Protein AF-A0A7W9LAE3-F1 (afdb_monomer)

Mean predicted aligned error: 8.96 Å

Organism: NCBI:txid882448

Structure (mmCIF, N/CA/C/O backbone):
data_AF-A0A7W9LAE3-F1
#
_entry.id   AF-A0A7W9LAE3-F1
#
loop_
_atom_site.group_PDB
_atom_site.id
_atom_site.type_symbol
_atom_site.label_atom_id
_atom_site.label_alt_id
_atom_site.label_comp_id
_atom_site.label_asym_id
_atom_site.label_entity_id
_atom_site.label_seq_id
_atom_site.pdbx_PDB_ins_code
_atom_site.Cartn_x
_atom_site.Cartn_y
_atom_site.Cartn_z
_atom_site.occupancy
_atom_site.B_iso_or_equiv
_atom_site.auth_seq_id
_atom_site.auth_comp_id
_atom_site.auth_asym_id
_atom_site.auth_atom_id
_atom_site.pdbx_PDB_model_num
ATOM 1 N N . MET A 1 1 ? 15.913 -15.950 -0.299 1.00 41.09 1 MET A N 1
ATOM 2 C CA . MET A 1 1 ? 15.608 -14.770 0.541 1.00 41.09 1 MET A CA 1
ATOM 3 C C . MET A 1 1 ? 14.090 -14.633 0.726 1.00 41.09 1 MET A C 1
ATOM 5 O O . MET A 1 1 ? 13.516 -13.660 0.275 1.00 41.09 1 MET A O 1
ATOM 9 N N . ALA A 1 2 ? 13.426 -15.614 1.352 1.00 47.66 2 ALA A N 1
ATOM 10 C CA . ALA A 1 2 ? 11.957 -15.638 1.500 1.00 47.66 2 ALA A CA 1
ATOM 11 C C . ALA A 1 2 ? 11.462 -15.193 2.896 1.00 47.66 2 ALA A C 1
ATOM 13 O O . ALA A 1 2 ? 10.280 -14.947 3.085 1.00 47.66 2 ALA A O 1
ATOM 14 N N . LEU A 1 3 ? 12.369 -15.069 3.873 1.00 38.66 3 LEU A N 1
ATOM 15 C CA . LEU A 1 3 ? 12.030 -14.767 5.271 1.00 38.66 3 LEU A CA 1
ATOM 16 C C . LEU A 1 3 ? 11.728 -13.281 5.537 1.00 38.66 3 LEU A C 1
ATOM 18 O O . LEU A 1 3 ? 10.992 -12.978 6.466 1.00 38.66 3 LEU A O 1
ATOM 22 N N . VAL A 1 4 ? 12.260 -12.353 4.730 1.00 43.12 4 VAL A N 1
ATOM 23 C CA . VAL A 1 4 ? 12.049 -10.904 4.938 1.00 43.12 4 VAL A CA 1
ATOM 24 C C . VAL A 1 4 ? 10.698 -10.444 4.376 1.00 43.12 4 VAL A C 1
ATOM 26 O O . VAL A 1 4 ? 10.001 -9.676 5.034 1.00 43.12 4 VAL A O 1
ATOM 29 N N . GLU A 1 5 ? 10.282 -10.976 3.222 1.00 50.94 5 GLU A N 1
ATOM 30 C CA . GLU A 1 5 ? 8.973 -10.704 2.595 1.00 50.94 5 GLU A CA 1
ATOM 31 C C . GLU A 1 5 ? 7.793 -11.047 3.514 1.00 50.94 5 GLU A C 1
ATOM 33 O O . GLU A 1 5 ? 6.808 -10.310 3.559 1.00 50.94 5 GLU A O 1
ATOM 38 N N . LEU A 1 6 ? 7.911 -12.126 4.300 1.00 51.28 6 LEU A N 1
ATOM 39 C CA . LEU A 1 6 ? 6.854 -12.535 5.220 1.00 51.28 6 LEU A CA 1
ATOM 40 C C . LEU A 1 6 ? 6.613 -11.469 6.300 1.00 51.28 6 LEU A C 1
ATOM 42 O O . LEU A 1 6 ? 5.465 -11.127 6.544 1.00 51.28 6 LEU A O 1
ATOM 46 N N . SER A 1 7 ? 7.671 -10.864 6.858 1.00 58.84 7 SER A N 1
ATOM 47 C CA . SER A 1 7 ? 7.552 -9.825 7.901 1.00 58.84 7 SER A CA 1
ATOM 48 C C . SER A 1 7 ? 6.862 -8.541 7.421 1.00 58.84 7 SER A C 1
ATOM 50 O O . SER A 1 7 ? 6.112 -7.921 8.176 1.00 58.84 7 SER A O 1
ATOM 52 N N . VAL A 1 8 ? 7.056 -8.164 6.150 1.00 66.25 8 VAL A N 1
ATOM 53 C CA . VAL A 1 8 ? 6.446 -6.958 5.563 1.00 66.25 8 VAL A CA 1
ATOM 54 C C . VAL A 1 8 ? 4.946 -7.150 5.340 1.00 66.25 8 VAL A C 1
ATOM 56 O O . VAL A 1 8 ? 4.191 -6.192 5.472 1.00 66.25 8 VAL A O 1
ATOM 59 N N . VAL A 1 9 ? 4.501 -8.376 5.041 1.00 78.25 9 VAL A N 1
ATOM 60 C CA . VAL A 1 9 ? 3.082 -8.715 4.822 1.00 78.25 9 VAL A CA 1
ATOM 61 C C . VAL A 1 9 ? 2.375 -9.131 6.118 1.00 78.25 9 VAL A C 1
ATOM 63 O O . VAL A 1 9 ? 1.180 -8.875 6.271 1.00 78.25 9 VAL A O 1
ATOM 66 N N . GLU A 1 10 ? 3.098 -9.715 7.073 1.00 84.19 10 GLU A N 1
ATOM 67 C CA . GLU A 1 10 ? 2.565 -10.230 8.339 1.00 84.19 10 GLU A CA 1
ATOM 68 C C . GLU A 1 10 ? 1.937 -9.122 9.193 1.00 84.19 10 GLU A C 1
ATOM 70 O O . GLU A 1 10 ? 0.795 -9.254 9.640 1.00 84.19 10 GLU A O 1
ATOM 75 N N . GLN A 1 11 ? 2.622 -7.985 9.349 1.00 89.00 11 GLN A N 1
ATOM 76 C CA . GLN A 1 11 ? 2.093 -6.862 10.124 1.00 89.00 11 GLN A CA 1
ATOM 77 C C . GLN A 1 11 ? 0.808 -6.259 9.505 1.00 89.00 11 GLN A C 1
ATOM 79 O O . GLN A 1 11 ? -0.197 -6.155 10.218 1.00 89.00 11 GLN A O 1
ATOM 84 N N . PRO A 1 12 ? 0.771 -5.887 8.206 1.00 92.19 12 PRO A N 1
ATOM 85 C CA . PRO A 1 12 ? -0.458 -5.466 7.538 1.00 92.19 12 PRO A CA 1
ATOM 86 C C . PRO A 1 12 ? -1.574 -6.502 7.626 1.00 92.19 12 PRO A C 1
ATOM 88 O O . PRO A 1 12 ? -2.729 -6.131 7.814 1.00 92.19 12 PRO A O 1
ATOM 91 N N . TYR A 1 13 ? -1.244 -7.790 7.503 1.00 95.12 13 TYR A N 1
ATOM 92 C CA . TYR A 1 13 ? -2.228 -8.861 7.562 1.00 95.12 13 TYR A CA 1
ATOM 93 C C . TYR A 1 13 ? -2.920 -8.914 8.928 1.00 95.12 13 TYR A C 1
ATOM 95 O O . TYR A 1 13 ? -4.148 -8.849 8.984 1.00 95.12 13 TY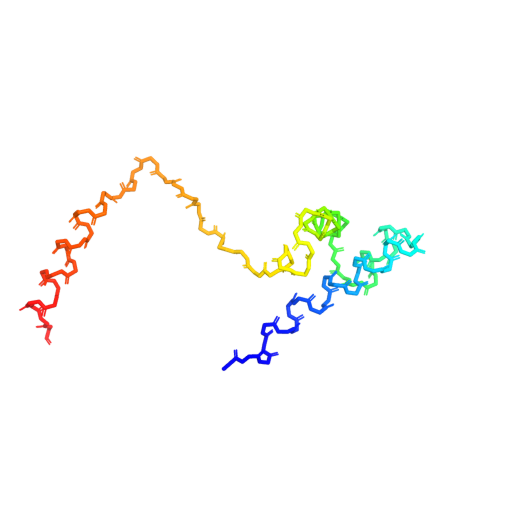R A O 1
ATOM 103 N N . HIS A 1 14 ? -2.165 -8.929 10.030 1.00 95.62 14 HIS A N 1
ATOM 104 C CA . HIS A 1 14 ? -2.754 -8.918 11.372 1.00 95.62 14 HIS A CA 1
ATOM 105 C C . HIS A 1 14 ? -3.584 -7.658 11.640 1.00 95.62 14 HIS A C 1
ATOM 107 O O . HIS A 1 14 ? -4.714 -7.760 12.121 1.00 95.62 14 HIS A O 1
ATOM 113 N N . ALA A 1 15 ? -3.080 -6.484 11.249 1.00 96.12 15 ALA A N 1
ATOM 114 C CA . ALA A 1 15 ? -3.822 -5.234 11.376 1.00 96.12 15 ALA A CA 1
ATOM 115 C C . ALA A 1 15 ? -5.159 -5.276 10.611 1.00 96.12 15 ALA A C 1
ATOM 117 O O . ALA A 1 15 ? -6.179 -4.805 11.115 1.00 96.12 15 ALA A O 1
ATOM 118 N N . VAL A 1 16 ? -5.181 -5.867 9.412 1.00 97.44 16 VAL A N 1
ATOM 119 C CA . VAL A 1 16 ? -6.409 -6.027 8.625 1.00 97.44 16 VAL A CA 1
ATOM 120 C C . VAL A 1 16 ? -7.387 -6.987 9.295 1.00 97.44 16 VAL A C 1
ATOM 122 O O . VAL A 1 16 ? -8.562 -6.643 9.417 1.00 97.44 16 VAL A O 1
ATOM 125 N N . ILE A 1 17 ? -6.930 -8.155 9.754 1.00 97.69 17 ILE A N 1
ATOM 126 C CA . ILE A 1 17 ? -7.800 -9.137 10.418 1.00 97.69 17 ILE A CA 1
ATOM 127 C C . ILE A 1 17 ? -8.446 -8.543 11.670 1.00 97.69 17 ILE A C 1
ATOM 129 O O . ILE A 1 17 ? -9.643 -8.729 11.881 1.00 97.69 17 ILE A O 1
ATOM 133 N N . GLU A 1 18 ? -7.706 -7.771 12.466 1.00 97.88 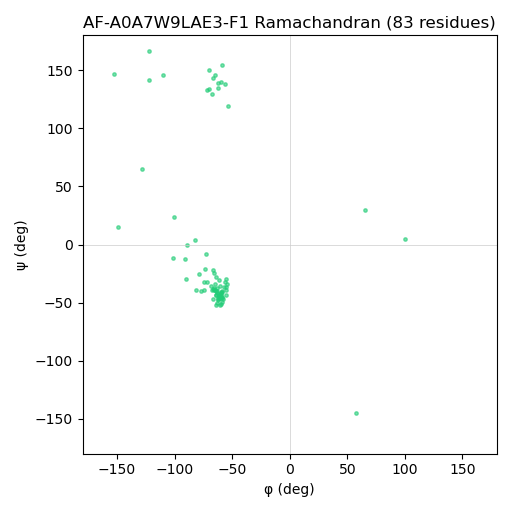18 GLU A N 1
ATOM 134 C CA . GLU A 1 18 ? -8.271 -7.081 13.628 1.00 97.88 18 GLU A CA 1
ATOM 135 C C . GLU A 1 18 ? -9.377 -6.090 13.245 1.00 97.88 18 GLU A C 1
ATOM 137 O O . GLU A 1 18 ? -10.445 -6.094 13.860 1.00 97.88 18 GLU A O 1
ATOM 142 N N . VAL A 1 19 ? -9.155 -5.263 12.216 1.00 98.12 19 VAL A N 1
ATOM 143 C CA . VAL A 1 19 ? -10.170 -4.306 11.744 1.00 98.12 19 VAL A CA 1
ATOM 144 C C . VAL A 1 19 ? -11.403 -5.033 11.207 1.00 98.12 19 VAL A C 1
ATOM 146 O O . VAL A 1 19 ? -12.525 -4.652 11.535 1.00 98.12 19 VAL A O 1
ATOM 149 N N . LEU A 1 20 ? -11.220 -6.101 10.424 1.00 97.31 20 LEU A N 1
ATOM 150 C CA . LEU A 1 20 ? -12.328 -6.918 9.914 1.00 97.31 20 LEU A CA 1
ATOM 151 C C . LEU A 1 20 ? -13.076 -7.656 11.034 1.00 97.31 20 LEU A C 1
ATOM 153 O O . LEU A 1 20 ? -14.264 -7.932 10.893 1.00 97.31 20 LEU A O 1
ATOM 157 N N . SER A 1 21 ? -12.410 -7.906 12.162 1.00 97.56 21 SER A N 1
ATOM 158 C CA . SER A 1 21 ? -13.009 -8.463 13.382 1.00 97.56 21 SER A CA 1
ATOM 159 C C . SER A 1 21 ? -13.709 -7.407 14.253 1.00 97.56 21 SER A C 1
ATOM 161 O O . SER A 1 21 ? -14.191 -7.726 15.337 1.00 97.56 21 SER A O 1
ATOM 163 N N . GLY A 1 22 ? -13.781 -6.149 13.798 1.00 97.88 22 GLY A N 1
ATOM 164 C CA . GLY A 1 22 ? -14.513 -5.065 14.458 1.00 97.88 22 GLY A CA 1
ATOM 165 C C . GLY A 1 22 ? -13.656 -4.106 15.287 1.00 97.88 22 GLY A C 1
ATOM 166 O O . GLY A 1 22 ? -14.206 -3.203 15.922 1.00 97.88 22 GLY A O 1
ATOM 167 N N . ALA A 1 23 ? -12.326 -4.249 15.291 1.00 97.94 23 ALA A N 1
ATOM 168 C CA . ALA A 1 23 ? -11.457 -3.289 15.965 1.00 97.94 23 ALA A CA 1
ATOM 169 C C . ALA A 1 23 ? -11.506 -1.912 15.279 1.00 97.94 23 ALA A C 1
ATOM 171 O O . ALA A 1 23 ? -11.550 -1.793 14.051 1.00 97.94 23 ALA A O 1
ATOM 172 N N . LYS A 1 24 ? -11.449 -0.838 16.073 1.00 98.19 24 LYS A N 1
ATOM 173 C CA . LYS A 1 24 ? -11.387 0.525 15.534 1.00 98.19 24 LYS A CA 1
ATOM 174 C C . LYS A 1 24 ? -10.033 0.765 14.872 1.00 98.19 24 LYS A C 1
ATOM 176 O O . LYS A 1 24 ? -8.986 0.531 15.471 1.00 98.19 24 LYS A O 1
ATOM 181 N N . VAL A 1 25 ? -10.051 1.348 13.674 1.00 97.62 25 VAL A N 1
ATOM 182 C CA . VAL A 1 25 ? -8.836 1.695 12.912 1.00 97.62 25 VAL A CA 1
ATOM 183 C C . VAL A 1 25 ? -7.881 2.596 13.705 1.00 97.62 25 VAL A C 1
ATOM 185 O O . VAL A 1 25 ? -6.670 2.486 13.543 1.00 97.62 25 VAL A O 1
ATOM 188 N N . THR A 1 26 ? -8.397 3.467 14.579 1.00 97.94 26 THR A N 1
ATOM 189 C CA . THR A 1 26 ? -7.586 4.315 15.472 1.00 97.94 26 THR A CA 1
ATOM 190 C C . THR A 1 26 ? -6.704 3.494 16.404 1.00 97.94 26 THR A C 1
ATOM 192 O O . THR A 1 26 ? -5.517 3.784 16.543 1.00 97.94 26 THR A O 1
ATOM 195 N N . ASP A 1 27 ? -7.281 2.458 17.002 1.00 97.94 27 ASP A N 1
ATOM 196 C CA . ASP A 1 27 ? -6.648 1.666 18.052 1.00 97.94 27 ASP A CA 1
ATOM 197 C C . ASP A 1 27 ? -5.634 0.707 17.425 1.00 97.94 27 ASP A C 1
ATOM 199 O O . ASP A 1 27 ? -4.516 0.564 17.917 1.00 97.94 27 ASP A O 1
ATOM 203 N N . VAL A 1 28 ? -5.994 0.132 16.273 1.00 97.56 28 VAL A N 1
ATOM 204 C CA . VAL A 1 28 ? -5.095 -0.677 15.443 1.00 97.56 28 VAL A CA 1
ATOM 205 C C . VAL A 1 28 ? -3.906 0.169 14.981 1.00 97.56 28 VAL A C 1
ATOM 207 O O . VAL A 1 28 ? -2.761 -0.192 15.232 1.00 97.56 28 VAL A O 1
ATOM 210 N N . ALA A 1 29 ? -4.139 1.344 14.390 1.00 96.38 29 ALA A N 1
ATOM 211 C CA . ALA A 1 29 ? -3.059 2.227 13.944 1.00 96.38 29 ALA A CA 1
ATOM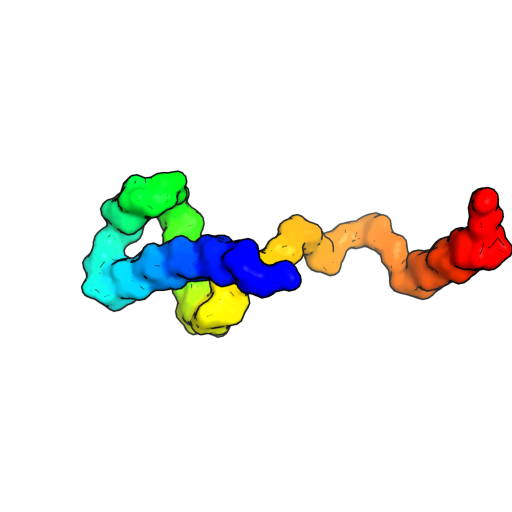 212 C C . ALA A 1 29 ? -2.078 2.570 15.081 1.00 96.38 29 ALA A C 1
ATOM 214 O O . ALA A 1 29 ? -0.865 2.479 14.895 1.00 96.38 29 ALA A O 1
ATOM 215 N N . SER A 1 30 ? -2.601 2.877 16.275 1.00 96.69 30 SER A N 1
ATOM 216 C CA . SER A 1 30 ? -1.779 3.143 17.458 1.00 96.69 30 SER A CA 1
ATOM 217 C C . SER A 1 30 ? -0.970 1.923 17.907 1.00 96.69 30 SER A C 1
ATOM 219 O O . SER A 1 30 ? 0.203 2.075 18.237 1.00 96.69 30 SER A O 1
ATOM 221 N N . ARG A 1 31 ? -1.565 0.723 17.927 1.00 95.06 31 ARG A N 1
ATOM 222 C CA . ARG A 1 31 ? -0.894 -0.513 18.368 1.00 95.06 31 ARG A CA 1
ATOM 223 C C . ARG A 1 31 ? 0.247 -0.918 17.441 1.00 95.06 31 ARG A C 1
ATOM 225 O O . ARG A 1 31 ? 1.289 -1.361 17.908 1.00 95.06 31 ARG A O 1
ATOM 232 N N . TYR A 1 32 ? 0.047 -0.739 16.140 1.00 91.88 32 TYR A N 1
ATOM 233 C CA . TYR A 1 32 ? 1.020 -1.092 15.110 1.00 91.88 32 TYR A CA 1
ATOM 234 C C . TYR A 1 32 ? 2.007 0.042 14.787 1.00 91.88 32 TYR A C 1
ATOM 236 O O . TYR A 1 32 ? 2.871 -0.142 13.934 1.00 91.88 32 TYR A O 1
ATOM 244 N N . GLY A 1 33 ? 1.895 1.209 15.435 1.00 94.25 33 GLY A N 1
ATOM 245 C CA . GLY A 1 33 ? 2.807 2.338 15.221 1.00 94.25 33 GLY A CA 1
ATOM 246 C C . GLY A 1 33 ? 2.733 2.938 13.813 1.00 94.25 33 GLY A C 1
ATOM 247 O O . GLY A 1 33 ? 3.729 3.453 13.308 1.00 94.25 33 GLY A O 1
AT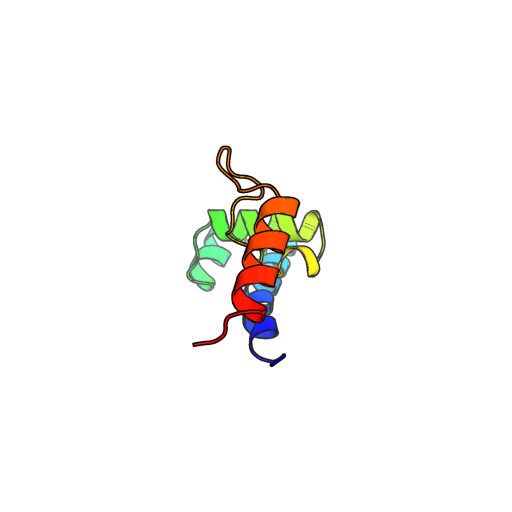OM 248 N N . VAL A 1 34 ? 1.571 2.864 13.158 1.00 94.94 34 VAL A N 1
ATOM 249 C CA . VAL A 1 34 ? 1.366 3.344 11.783 1.00 94.94 34 VAL A CA 1
ATOM 250 C C . VAL A 1 34 ? 0.267 4.392 11.703 1.00 94.94 34 VAL A C 1
ATOM 252 O O . VAL A 1 34 ? -0.528 4.589 12.619 1.00 94.94 34 VAL A O 1
ATOM 255 N N . SER A 1 35 ? 0.189 5.082 10.568 1.00 96.94 35 SER A N 1
ATOM 256 C CA . SER A 1 35 ? -0.900 6.024 10.329 1.00 96.94 35 SER A CA 1
ATOM 257 C C . SER A 1 35 ? -2.237 5.297 10.114 1.00 96.94 35 SER A C 1
ATOM 259 O O . SER A 1 35 ? -2.293 4.213 9.529 1.00 96.94 35 SER A O 1
ATOM 261 N N . ARG A 1 36 ? -3.348 5.944 10.490 1.00 97.75 36 ARG A N 1
ATOM 262 C CA . ARG A 1 36 ? -4.713 5.477 10.161 1.00 97.75 36 ARG A CA 1
ATOM 263 C C . ARG A 1 36 ? -4.900 5.277 8.653 1.00 97.75 36 ARG A C 1
ATOM 265 O O . ARG A 1 36 ? -5.565 4.340 8.227 1.00 97.75 36 ARG A O 1
ATOM 272 N N . GLN A 1 37 ? -4.281 6.142 7.847 1.00 97.62 37 GLN A N 1
ATOM 273 C CA . GLN A 1 37 ? -4.309 6.056 6.388 1.00 97.62 37 GLN A CA 1
ATOM 274 C C . GLN A 1 37 ? -3.650 4.765 5.880 1.00 97.62 37 GLN A C 1
ATOM 276 O O . GLN A 1 37 ? -4.187 4.140 4.967 1.00 97.62 37 GLN A O 1
ATOM 281 N N . SER A 1 38 ? -2.536 4.340 6.485 1.00 95.44 38 SER A N 1
ATOM 282 C CA . SER A 1 38 ? -1.870 3.073 6.157 1.00 95.44 38 SER A CA 1
ATOM 283 C C . SER A 1 38 ? -2.795 1.887 6.415 1.00 95.44 38 SER A C 1
ATOM 285 O O . SER A 1 38 ? -2.965 1.049 5.535 1.00 95.44 38 SER A O 1
ATOM 287 N N . VAL A 1 39 ? -3.466 1.864 7.571 1.00 97.00 39 VAL A N 1
ATOM 288 C CA . VAL A 1 39 ? -4.419 0.798 7.923 1.00 97.00 39 VAL A CA 1
ATOM 289 C C . VAL A 1 39 ? -5.602 0.766 6.951 1.00 97.00 39 VAL A C 1
ATOM 291 O O . V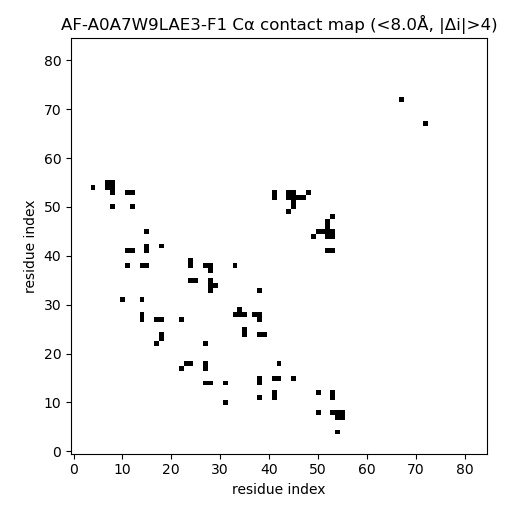AL A 1 39 ? -5.930 -0.294 6.427 1.00 97.00 39 VAL A O 1
ATOM 294 N N . HIS A 1 40 ? -6.204 1.917 6.629 1.00 97.75 40 HIS A N 1
ATOM 295 C CA . HIS A 1 40 ? -7.263 1.984 5.613 1.00 97.75 40 HIS A CA 1
ATOM 296 C C . HIS A 1 40 ? -6.793 1.485 4.243 1.00 97.75 40 HIS A C 1
ATOM 298 O O . HIS A 1 40 ? -7.530 0.774 3.558 1.00 97.75 40 HIS A O 1
ATOM 304 N N . ALA A 1 41 ? -5.567 1.835 3.841 1.00 96.12 41 ALA A N 1
ATOM 305 C CA . 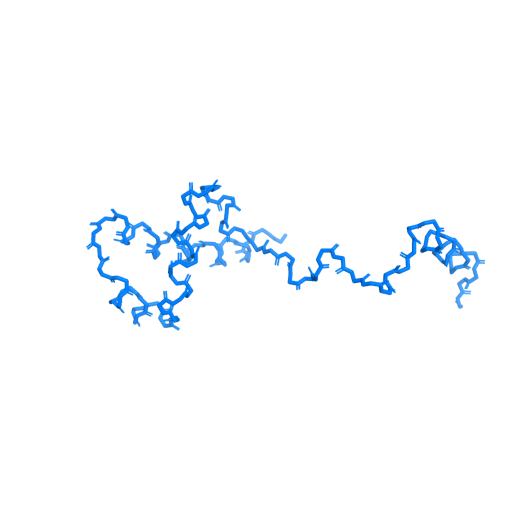ALA A 1 41 ? -4.988 1.341 2.602 1.00 96.12 41 ALA A CA 1
ATOM 306 C C . ALA A 1 41 ? -4.830 -0.182 2.646 1.00 96.12 41 ALA A C 1
ATOM 308 O O . ALA A 1 41 ? -5.251 -0.844 1.707 1.00 96.12 41 ALA A O 1
ATOM 309 N N . TRP A 1 42 ? -4.285 -0.754 3.719 1.00 96.19 42 TRP A N 1
ATOM 310 C CA . TRP A 1 42 ? -4.153 -2.206 3.855 1.00 96.19 42 TRP A CA 1
ATOM 311 C C . TRP A 1 42 ? -5.500 -2.925 3.790 1.00 96.19 42 TRP A C 1
ATOM 313 O O . TRP A 1 42 ? -5.626 -3.868 3.014 1.00 96.19 42 TRP A O 1
ATOM 323 N N . VAL A 1 43 ? -6.523 -2.438 4.500 1.00 97.25 43 VAL A N 1
ATOM 324 C CA . VAL A 1 43 ? -7.876 -3.027 4.469 1.00 97.25 43 VAL A CA 1
ATOM 325 C C . VAL A 1 43 ? -8.440 -3.027 3.054 1.00 97.25 43 VAL A C 1
ATOM 327 O O . VAL A 1 43 ? -8.857 -4.074 2.567 1.00 97.25 43 VAL A O 1
ATOM 330 N N . ARG A 1 44 ? -8.390 -1.883 2.359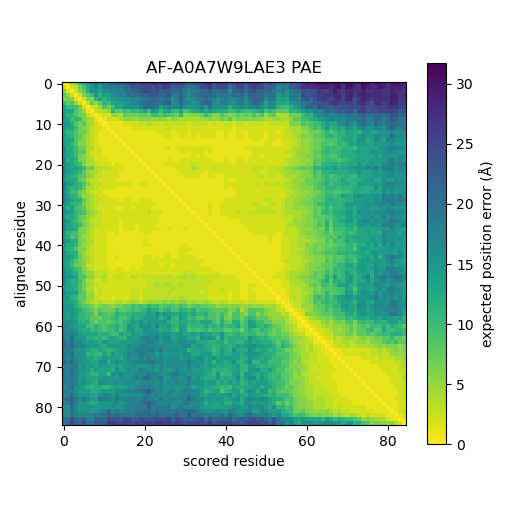 1.00 97.44 44 ARG A N 1
ATOM 331 C CA . ARG A 1 44 ? -8.861 -1.786 0.971 1.00 97.44 44 ARG A CA 1
ATOM 332 C C . ARG A 1 44 ? -8.129 -2.771 0.062 1.00 97.44 44 ARG A C 1
ATOM 334 O O . ARG A 1 44 ? -8.743 -3.491 -0.708 1.00 97.44 44 ARG A O 1
ATOM 341 N N . ARG A 1 45 ? -6.802 -2.824 0.166 1.00 95.94 45 ARG A N 1
ATOM 342 C CA . ARG A 1 45 ? -5.974 -3.692 -0.677 1.00 95.94 45 ARG A CA 1
ATOM 343 C C . ARG A 1 45 ? -6.234 -5.174 -0.417 1.00 95.94 45 ARG A C 1
ATOM 345 O O . ARG A 1 45 ? -6.224 -5.957 -1.361 1.00 95.94 45 ARG A O 1
ATOM 352 N N . TYR A 1 46 ? -6.464 -5.542 0.838 1.00 95.75 46 TYR A N 1
ATOM 353 C CA . TYR A 1 46 ? -6.830 -6.900 1.212 1.00 95.75 46 TYR A CA 1
ATOM 354 C C . TYR A 1 46 ? -8.225 -7.275 0.701 1.00 95.75 46 TYR A C 1
ATOM 356 O O . TYR A 1 46 ? -8.419 -8.384 0.221 1.00 95.75 46 TYR A O 1
ATOM 364 N N . GLN A 1 47 ? -9.189 -6.353 0.736 1.00 96.44 47 GLN A N 1
ATOM 365 C CA . GLN A 1 47 ? -10.510 -6.574 0.137 1.00 96.44 47 GLN A CA 1
ATOM 366 C C . GLN A 1 47 ? -10.431 -6.728 -1.391 1.00 96.44 47 GLN A C 1
ATOM 368 O O . GLN A 1 47 ? -11.110 -7.585 -1.946 1.00 96.44 47 GLN A O 1
ATOM 373 N N . ASP A 1 48 ? -9.573 -5.947 -2.055 1.00 96.25 48 ASP A N 1
ATOM 374 C CA . ASP A 1 48 ? -9.417 -5.968 -3.516 1.00 96.25 48 ASP A CA 1
ATOM 375 C C . ASP A 1 48 ? -8.654 -7.209 -4.030 1.00 96.25 48 ASP A C 1
ATOM 377 O O . ASP A 1 48 ? -8.897 -7.662 -5.147 1.00 96.25 48 ASP A O 1
ATOM 381 N N . GLY A 1 49 ? -7.696 -7.744 -3.260 1.00 92.81 49 GLY A N 1
ATOM 382 C CA . GLY A 1 49 ? -6.751 -8.760 -3.755 1.00 92.81 49 GLY A CA 1
ATOM 383 C C . GLY A 1 49 ? -6.253 -9.774 -2.724 1.00 92.81 49 GLY A C 1
ATOM 384 O O . GLY A 1 49 ? -5.247 -10.444 -2.963 1.00 92.81 49 GLY A O 1
ATOM 385 N N . GLY A 1 50 ? -6.905 -9.875 -1.566 1.00 93.50 50 GLY A N 1
ATOM 386 C CA . GLY A 1 50 ? -6.509 -10.765 -0.477 1.00 93.50 50 GLY A CA 1
ATOM 387 C C . GLY A 1 50 ? -5.084 -10.505 0.012 1.00 93.50 50 GLY A C 1
ATOM 388 O O . GLY A 1 50 ? -4.589 -9.375 0.004 1.00 93.50 50 GLY A O 1
ATOM 389 N N . LEU A 1 51 ? -4.392 -11.576 0.409 1.00 90.69 51 LEU A N 1
ATOM 390 C CA . LEU A 1 51 ? -3.010 -11.503 0.891 1.00 90.69 51 LEU A CA 1
ATOM 391 C C . LEU A 1 51 ? -2.047 -10.942 -0.173 1.00 90.69 51 LEU A C 1
ATOM 393 O O . LEU A 1 51 ? -1.156 -10.164 0.155 1.00 90.69 51 LEU A O 1
ATOM 397 N N . ALA A 1 52 ? -2.275 -11.252 -1.454 1.00 88.88 52 ALA A N 1
ATOM 398 C CA . ALA A 1 52 ? -1.475 -10.718 -2.559 1.00 88.88 52 ALA A CA 1
ATOM 399 C C . ALA A 1 52 ? -1.604 -9.190 -2.696 1.00 88.88 52 ALA A C 1
ATOM 401 O O . ALA A 1 52 ? -0.667 -8.523 -3.127 1.00 88.88 52 ALA A O 1
ATOM 402 N N . GLY A 1 53 ? -2.734 -8.607 -2.280 1.00 90.88 53 GLY A N 1
ATOM 403 C CA . GLY A 1 53 ? -2.930 -7.156 -2.261 1.00 90.88 53 GLY A CA 1
ATOM 404 C C . GLY A 1 53 ? -2.030 -6.415 -1.261 1.00 90.88 53 GLY A C 1
ATOM 405 O O . GLY A 1 53 ? -1.786 -5.211 -1.439 1.00 90.88 53 GLY A O 1
ATOM 406 N N . LEU A 1 54 ? -1.537 -7.124 -0.239 1.00 91.19 54 LEU A N 1
ATOM 407 C CA . LEU A 1 54 ? -0.645 -6.615 0.807 1.00 91.19 54 LEU A CA 1
ATOM 408 C C . LEU A 1 54 ? 0.844 -6.772 0.475 1.00 91.19 54 LEU A C 1
ATOM 410 O O . LEU A 1 54 ? 1.658 -6.152 1.154 1.00 91.19 54 LEU A O 1
ATOM 414 N N . ALA A 1 55 ? 1.187 -7.548 -0.557 1.00 87.06 55 ALA A N 1
ATOM 415 C CA . ALA A 1 55 ? 2.560 -7.677 -1.029 1.00 87.06 55 ALA A CA 1
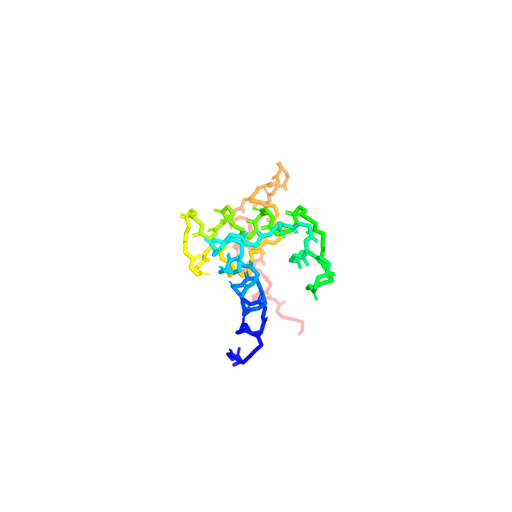ATOM 416 C C . ALA A 1 55 ? 3.140 -6.320 -1.456 1.00 87.06 55 ALA A C 1
ATOM 418 O O . ALA A 1 55 ? 2.403 -5.389 -1.825 1.00 87.06 55 ALA A O 1
ATOM 419 N N . ASP A 1 56 ? 4.468 -6.222 -1.396 1.00 79.12 56 ASP A N 1
ATOM 420 C CA . ASP A 1 56 ? 5.160 -4.980 -1.692 1.00 79.12 56 ASP A CA 1
ATOM 421 C C . ASP A 1 56 ? 4.918 -4.567 -3.145 1.00 79.12 56 ASP A C 1
ATOM 423 O O . ASP A 1 56 ? 4.865 -5.385 -4.071 1.00 79.12 56 ASP A O 1
ATOM 427 N N . ARG A 1 57 ? 4.698 -3.271 -3.350 1.00 74.38 57 ARG A N 1
ATOM 428 C CA . ARG A 1 57 ? 4.434 -2.729 -4.683 1.00 74.38 57 ARG A CA 1
ATOM 429 C C . ARG A 1 57 ? 5.611 -1.911 -5.124 1.00 74.38 57 ARG A C 1
ATOM 431 O O . ARG A 1 57 ? 6.187 -1.161 -4.345 1.00 74.38 57 ARG A O 1
ATOM 438 N N . SER A 1 58 ? 5.867 -1.958 -6.425 1.00 74.06 58 SER A N 1
ATOM 439 C CA . SER A 1 58 ? 6.773 -1.001 -7.032 1.00 74.06 58 SER A CA 1
ATOM 440 C C . SER A 1 58 ? 6.326 0.423 -6.690 1.00 74.06 58 SER A C 1
ATOM 442 O O . SER A 1 58 ? 5.220 0.847 -7.035 1.00 74.06 58 SER A O 1
ATOM 444 N N . HIS A 1 59 ? 7.205 1.151 -6.005 1.00 74.31 59 HIS A N 1
ATOM 445 C CA . HIS A 1 59 ? 7.084 2.591 -5.790 1.00 74.31 59 HIS A CA 1
ATOM 446 C C . HIS A 1 59 ? 7.382 3.386 -7.070 1.00 74.31 59 HIS A C 1
ATOM 448 O O . HIS A 1 59 ? 7.185 4.601 -7.104 1.00 74.31 59 HIS A O 1
ATOM 454 N N . VAL A 1 60 ? 7.856 2.714 -8.124 1.00 75.81 60 VAL A N 1
ATOM 455 C CA . VAL A 1 60 ? 8.166 3.343 -9.403 1.00 75.81 60 VAL A CA 1
ATOM 456 C C . VAL A 1 60 ? 6.858 3.726 -10.105 1.00 75.81 60 VAL A C 1
ATOM 458 O O . VAL A 1 60 ? 5.939 2.903 -10.189 1.00 75.81 60 VAL A O 1
ATOM 461 N N . PRO A 1 61 ? 6.743 4.960 -10.627 1.00 78.56 61 PRO A N 1
ATOM 462 C CA . PRO A 1 61 ? 5.604 5.344 -11.449 1.00 78.56 61 PRO A CA 1
ATOM 463 C C . PRO A 1 61 ? 5.462 4.400 -12.648 1.00 78.56 61 PRO A C 1
ATOM 465 O O . PRO A 1 61 ? 6.443 4.040 -13.292 1.00 78.56 61 PRO A O 1
ATOM 468 N N . LYS A 1 62 ? 4.221 4.015 -12.966 1.00 81.38 62 LYS A N 1
ATOM 469 C CA . LYS A 1 62 ? 3.931 3.073 -14.064 1.00 81.38 62 LYS A CA 1
ATOM 470 C C . LYS A 1 62 ? 4.373 3.591 -15.434 1.00 81.38 62 LYS A C 1
ATOM 472 O O . LYS A 1 62 ? 4.678 2.792 -16.309 1.00 81.38 62 LYS A O 1
ATOM 477 N N . ALA A 1 63 ? 4.348 4.908 -15.614 1.00 81.00 63 ALA A N 1
ATOM 478 C CA . ALA A 1 63 ? 4.828 5.588 -16.803 1.00 81.00 63 ALA A CA 1
ATOM 479 C C . ALA A 1 63 ? 5.276 7.005 -16.435 1.00 81.00 63 ALA A C 1
ATOM 481 O O . ALA A 1 63 ? 4.684 7.640 -15.557 1.00 81.00 63 ALA A O 1
ATOM 482 N N . HIS A 1 64 ? 6.295 7.506 -17.128 1.00 83.94 64 HIS A N 1
ATOM 483 C CA . HIS A 1 64 ? 6.715 8.905 -17.079 1.00 83.94 64 HIS A CA 1
ATOM 484 C C . HIS A 1 64 ? 6.673 9.488 -18.502 1.00 83.94 64 HIS A C 1
ATOM 486 O O . HIS A 1 64 ? 7.065 8.786 -19.433 1.00 83.94 64 HIS A O 1
ATOM 492 N N . PRO A 1 65 ? 6.248 10.750 -18.718 1.00 88.12 65 PRO A N 1
ATOM 493 C CA . PRO A 1 65 ? 6.149 11.329 -20.064 1.00 88.12 65 PRO A CA 1
ATOM 494 C C . PRO A 1 65 ? 7.449 11.277 -20.878 1.00 88.12 65 PRO A C 1
ATOM 496 O O . PRO A 1 65 ? 7.414 11.176 -22.097 1.00 88.12 65 PRO A O 1
ATOM 499 N N . MET A 1 66 ? 8.597 11.323 -20.200 1.00 90.06 66 MET A N 1
ATOM 500 C CA . MET A 1 66 ? 9.929 11.229 -20.815 1.00 90.06 66 MET A CA 1
ATOM 501 C C . MET A 1 66 ? 10.554 9.832 -20.680 1.00 90.06 66 MET A C 1
ATOM 503 O O . MET A 1 66 ? 11.775 9.706 -20.658 1.00 90.06 66 MET A O 1
ATOM 507 N N . GLN A 1 67 ? 9.747 8.784 -20.501 1.00 89.12 67 GLN A N 1
ATOM 508 C CA . GLN A 1 67 ? 10.260 7.419 -20.436 1.00 89.12 67 GLN A CA 1
ATOM 509 C C . GLN A 1 67 ? 10.824 7.003 -21.800 1.00 89.12 67 GLN A C 1
ATOM 511 O O . GLN A 1 67 ? 10.162 7.142 -22.830 1.00 89.12 67 GLN A O 1
ATOM 516 N N . THR A 1 68 ? 12.054 6.492 -21.799 1.00 90.75 68 THR A N 1
ATOM 517 C CA . THR A 1 68 ? 12.717 6.000 -23.008 1.00 90.75 68 THR A CA 1
ATOM 518 C C . THR A 1 68 ? 11.925 4.827 -23.598 1.00 90.75 68 THR A C 1
ATOM 520 O O . THR A 1 68 ? 11.532 3.924 -22.859 1.00 90.75 68 THR A O 1
AT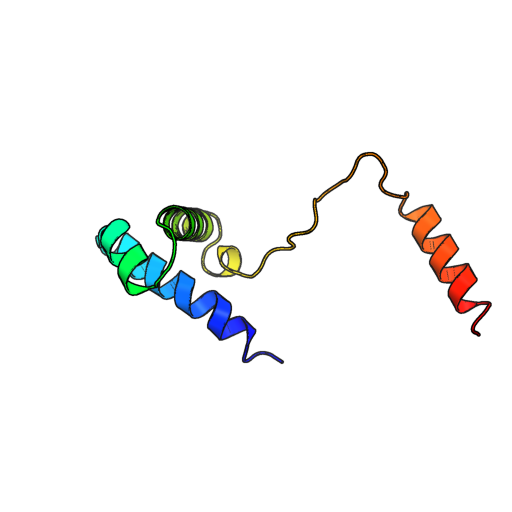OM 523 N N . PRO A 1 69 ? 11.680 4.788 -24.920 1.00 93.44 69 PRO A N 1
ATOM 524 C CA . PRO A 1 69 ? 11.014 3.650 -25.540 1.00 93.44 69 PRO A CA 1
ATOM 525 C C . PRO A 1 69 ? 11.800 2.349 -25.337 1.00 93.44 69 PRO A C 1
ATOM 527 O O . PRO A 1 69 ? 13.020 2.330 -25.506 1.00 93.44 69 PRO A O 1
ATOM 530 N N . ALA A 1 70 ? 11.097 1.242 -25.075 1.00 92.06 70 ALA A N 1
ATOM 531 C CA . ALA A 1 70 ? 11.710 -0.060 -24.781 1.00 92.06 70 ALA A CA 1
ATOM 532 C C . ALA A 1 70 ? 12.710 -0.534 -25.857 1.00 92.06 70 ALA A C 1
ATOM 534 O O . ALA A 1 70 ? 13.731 -1.138 -25.540 1.00 92.06 70 ALA A O 1
ATOM 535 N N . ALA A 1 71 ? 12.461 -0.213 -27.132 1.00 95.88 71 ALA A N 1
ATOM 536 C CA . ALA A 1 71 ? 13.381 -0.528 -28.228 1.00 95.88 71 ALA A CA 1
ATOM 537 C C . ALA A 1 71 ? 14.738 0.192 -28.095 1.00 95.88 71 ALA A C 1
ATOM 539 O O . ALA A 1 71 ? 15.784 -0.386 -28.383 1.00 95.88 71 ALA A O 1
ATOM 540 N N . ILE A 1 72 ? 14.732 1.443 -27.625 1.00 95.88 72 ILE A N 1
ATOM 541 C CA . ILE A 1 72 ? 15.950 2.229 -27.405 1.00 95.88 72 ILE A CA 1
ATOM 542 C C . ILE A 1 72 ? 16.687 1.732 -26.158 1.00 95.88 72 ILE A C 1
ATOM 544 O O . ILE A 1 72 ? 17.910 1.618 -26.178 1.00 95.88 72 ILE A O 1
ATOM 548 N N . GLU A 1 73 ? 15.967 1.366 -25.094 1.00 95.94 73 GLU A N 1
ATOM 549 C CA . GLU A 1 73 ? 16.573 0.737 -23.911 1.00 95.94 73 GLU A CA 1
ATOM 550 C C . GLU A 1 73 ? 17.278 -0.579 -24.267 1.00 95.94 73 GLU A C 1
ATOM 552 O O . GLU A 1 73 ? 18.418 -0.803 -23.852 1.00 95.94 73 GLU A O 1
ATOM 557 N N . ALA A 1 74 ? 16.642 -1.417 -25.094 1.00 96.06 74 ALA A N 1
ATOM 558 C CA . ALA A 1 74 ? 17.237 -2.652 -25.594 1.00 96.06 74 ALA A CA 1
ATOM 559 C C . ALA A 1 74 ? 18.532 -2.381 -26.379 1.00 96.06 74 ALA A C 1
ATOM 561 O O . ALA A 1 74 ? 19.548 -3.028 -26.118 1.00 96.06 74 ALA A O 1
ATOM 562 N N . LEU A 1 75 ? 18.531 -1.374 -27.262 1.00 96.88 75 LEU A N 1
ATOM 563 C CA . LEU A 1 75 ? 19.718 -0.963 -28.017 1.00 96.88 75 LEU A CA 1
ATOM 564 C C . LEU A 1 75 ? 20.857 -0.494 -27.098 1.00 96.88 75 LEU A C 1
ATOM 566 O O . LEU A 1 75 ? 22.005 -0.895 -27.277 1.00 96.88 75 LEU A O 1
ATOM 570 N N . ILE A 1 76 ? 20.557 0.319 -26.082 1.00 95.69 76 ILE A N 1
ATOM 571 C CA . ILE A 1 76 ? 21.557 0.772 -25.102 1.00 95.69 76 ILE A CA 1
ATOM 572 C C . ILE A 1 76 ? 22.170 -0.430 -24.364 1.00 95.69 76 ILE A C 1
ATOM 574 O O . ILE A 1 76 ? 23.386 -0.484 -24.162 1.00 95.69 76 ILE A O 1
ATOM 578 N N . CYS A 1 77 ? 21.349 -1.406 -23.971 1.00 96.38 77 CYS A N 1
ATOM 579 C CA . CYS A 1 77 ? 21.804 -2.621 -23.295 1.00 96.38 77 CYS A CA 1
ATOM 580 C C . CYS A 1 77 ? 22.667 -3.520 -24.194 1.00 96.38 77 CYS A C 1
ATOM 582 O O . CYS A 1 77 ? 23.641 -4.102 -23.718 1.00 96.38 77 CYS A O 1
ATOM 584 N N . GLU A 1 78 ? 22.338 -3.646 -25.480 1.00 96.69 78 GLU A N 1
ATOM 585 C CA . GLU A 1 78 ? 23.177 -4.322 -26.481 1.00 96.69 78 GLU A CA 1
ATOM 586 C C . GLU A 1 78 ? 24.546 -3.641 -26.599 1.00 96.69 78 GLU A C 1
ATOM 588 O O . GLU A 1 78 ? 25.576 -4.291 -26.421 1.00 96.69 78 GLU A O 1
ATOM 593 N N . LEU A 1 79 ? 24.568 -2.317 -26.790 1.00 96.31 79 LEU A N 1
ATOM 594 C CA . LEU A 1 79 ? 25.808 -1.549 -26.931 1.00 96.31 79 LEU A CA 1
ATOM 595 C C . LEU A 1 79 ? 26.713 -1.670 -25.700 1.00 96.31 79 LEU A C 1
ATOM 597 O O . LEU A 1 79 ? 27.921 -1.845 -25.850 1.00 96.31 79 LEU A O 1
ATOM 601 N N . ARG A 1 80 ? 26.138 -1.630 -24.489 1.00 95.50 80 ARG A N 1
ATOM 602 C CA . ARG A 1 80 ? 26.880 -1.833 -23.232 1.00 95.50 80 ARG A CA 1
ATOM 603 C C . ARG A 1 80 ? 27.473 -3.234 -23.118 1.00 95.50 80 ARG A C 1
ATOM 605 O O . ARG A 1 80 ? 28.593 -3.369 -22.643 1.00 95.50 80 ARG A O 1
ATOM 612 N N . ARG A 1 81 ? 26.737 -4.268 -23.540 1.00 95.38 81 ARG A N 1
ATOM 613 C CA . ARG A 1 81 ? 27.230 -5.655 -23.533 1.00 95.38 81 ARG A CA 1
ATOM 614 C C . ARG A 1 81 ? 28.343 -5.874 -24.555 1.00 95.38 81 ARG A C 1
ATOM 616 O O . ARG A 1 81 ? 29.268 -6.620 -24.266 1.00 95.38 81 ARG A O 1
ATOM 623 N N . ALA A 1 82 ? 28.263 -5.220 -25.713 1.00 95.56 82 ALA A N 1
ATOM 624 C CA . ALA A 1 82 ? 29.277 -5.300 -26.762 1.00 95.56 82 ALA A CA 1
ATOM 625 C C . ALA A 1 82 ? 30.574 -4.536 -26.429 1.00 95.56 82 ALA A C 1
ATOM 627 O O . ALA A 1 82 ? 31.617 -4.850 -26.995 1.00 95.56 82 ALA A O 1
ATOM 628 N N . HIS A 1 83 ? 30.525 -3.563 -25.510 1.00 91.12 83 HIS A N 1
ATOM 629 C CA . HIS A 1 83 ? 31.676 -2.738 -25.115 1.00 91.12 83 HIS A CA 1
ATOM 630 C C . HIS A 1 83 ? 31.869 -2.725 -23.584 1.00 91.12 83 HIS A C 1
ATOM 632 O O . HIS A 1 83 ? 31.687 -1.680 -22.947 1.00 91.12 83 HIS A O 1
ATOM 638 N N . PRO A 1 84 ? 32.197 -3.876 -22.966 1.00 84.06 84 PRO A N 1
ATOM 639 C CA . PRO A 1 84 ? 32.548 -3.921 -21.551 1.00 84.06 84 PRO A CA 1
ATOM 640 C C . PRO A 1 84 ? 33.846 -3.134 -21.303 1.00 84.06 84 PRO A C 1
ATOM 642 O O . PRO A 1 84 ? 34.716 -3.075 -22.172 1.00 84.06 84 PRO A O 1
ATOM 645 N N . ARG A 1 85 ? 33.940 -2.485 -20.136 1.00 74.12 85 ARG A N 1
ATOM 646 C CA . ARG A 1 85 ? 35.138 -1.741 -19.714 1.00 74.12 85 ARG A CA 1
ATOM 647 C C . ARG A 1 85 ? 36.308 -2.658 -19.399 1.00 74.12 85 ARG A C 1
ATOM 649 O O . ARG A 1 85 ? 36.046 -3.748 -18.846 1.00 74.12 85 ARG A O 1
#

Foldseek 3Di:
DVVVQCVQLVLLLVLLVCVVVPDDLVVSCVVSVHDSVSNVQSNVQCVVPNSVSSGDDPPDPPDDPPDDDPVVVVVVVVVCVVDPD

pLDDT: mean 88.29, std 14.29, range [38.66, 98.19]

Solvent-accessible surface area (backbone atoms only — not comparable to full-atom values): 5168 Å² total; per-residue (Å²): 136,69,73,65,62,50,60,67,33,47,58,52,48,54,51,32,53,43,40,77,72,68,46,57,58,67,60,48,16,62,74,73,75,47,53,54,67,55,51,53,49,43,39,53,28,32,73,77,46,41,76,70,40,50,49,90,69,81,86,64,72,94,73,57,99,83,57,77,55,69,71,58,52,50,51,54,53,50,54,49,68,76,56,70,132

Nearest PDB structures (foldseek):
  8rkv-assembly1_R  TM=6.363E-01  e=5.625E-02  Scytonema hofmannii
  7svw-assembly1_B  TM=6.289E-01  e=7.549E-02  [Scytonema hofmanni] UTEX 2349
  8ea4-assembly1_W  TM=6.338E-01  e=4.158E-01  Scytonema hofmannii
  2lvs-assembly1_A  TM=4.804E-01  e=2.597E-01  Hyperthermus butylicus DSM 5456
  1hlv-assembly1_A  TM=5.075E-01  e=1.517E+00  Homo sapiens

Sequence (85 aa):
MALVELSVVEQPYHAVIEVLSGAKVTDVASRYGVSRQSVHAWVRRYQDGGLAGLADRSHVPKAHPMQTPAAIEALICELRRAHPR

Radius of gyration: 19.75 Å; Cα contacts (8 Å, |Δi|>4): 54; chains: 1; bounding box: 50×27×47 Å

InterPro domains:
  IPR009057 Homedomain-like superfamily [SSF46689] (15-84)
  IPR036388 Winged helix-like DNA-binding domain superfamily [G3DSA:1.10.10.10] (8-64)
  IPR055247 Insertion element IS150 protein InsJ-like, helix-turn-helix domain [PF13518] (15-59)

Secondary structure (DSSP, 8-state):
--HHHHHHHHHHHHHHHHHHTT--HHHHHHHTT--HHHHHHHHHHHHHHGGGGGS----S-S--TTPPPHHHHHHHHHHHHHS--